Protein AF-A0A7Z2K806-F1 (afdb_monomer_lite)

pLDDT: mean 73.77, std 9.41, range [37.28, 89.25]

Structure (mmCIF, N/CA/C/O backbone):
data_AF-A0A7Z2K806-F1
#
_entry.id   AF-A0A7Z2K806-F1
#
loop_
_atom_site.group_PDB
_atom_site.id
_atom_site.type_symbol
_atom_site.label_atom_id
_atom_site.label_alt_id
_atom_site.label_comp_id
_atom_site.label_asym_id
_atom_site.label_entity_id
_atom_site.label_seq_id
_atom_site.pdbx_PDB_ins_code
_atom_site.Cartn_x
_atom_site.Cartn_y
_atom_site.Cartn_z
_atom_site.occupancy
_atom_site.B_iso_or_equiv
_atom_site.auth_seq_id
_atom_site.auth_comp_id
_atom_site.auth_asym_id
_atom_site.auth_atom_id
_atom_site.pdbx_PDB_model_num
ATOM 1 N N . MET A 1 1 ? -0.958 14.770 9.179 1.00 37.28 1 MET A N 1
ATOM 2 C CA . MET A 1 1 ? -1.237 15.126 10.587 1.00 37.28 1 MET A CA 1
ATOM 3 C C . MET A 1 1 ? -2.250 14.114 11.112 1.00 37.28 1 MET A C 1
ATOM 5 O O . MET A 1 1 ? -3.273 13.942 10.467 1.00 37.28 1 MET A O 1
ATOM 9 N N . MET A 1 2 ? -1.927 13.348 12.158 1.00 47.41 2 MET A N 1
ATOM 10 C CA . MET A 1 2 ? -2.814 12.293 12.678 1.00 47.41 2 MET A CA 1
ATOM 11 C C . MET A 1 2 ? -4.042 12.938 13.342 1.00 47.41 2 MET A C 1
ATOM 13 O O . MET A 1 2 ? -3.871 13.738 14.264 1.00 47.41 2 MET A O 1
ATOM 17 N N . ASN A 1 3 ? -5.253 12.613 12.874 1.00 64.88 3 ASN A N 1
ATOM 18 C CA . ASN A 1 3 ? -6.504 13.143 13.429 1.00 64.88 3 ASN A CA 1
ATOM 19 C C . ASN A 1 3 ? -6.647 12.739 14.917 1.00 64.88 3 ASN A C 1
ATOM 21 O O . ASN A 1 3 ? -6.154 11.683 15.321 1.00 64.88 3 ASN A O 1
ATOM 25 N N . SER A 1 4 ? -7.271 13.572 15.758 1.00 64.06 4 SER A N 1
ATOM 26 C CA . SER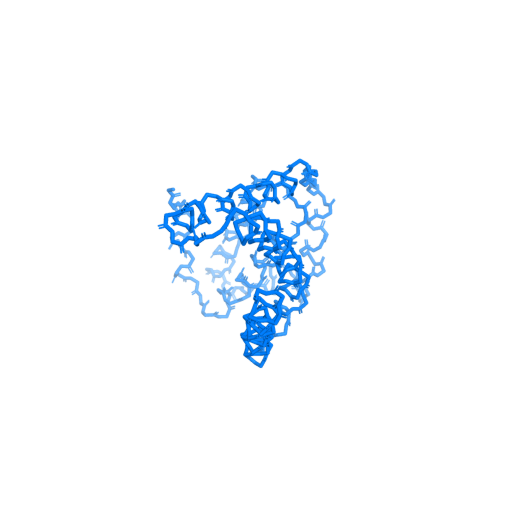 A 1 4 ? -7.440 13.298 17.201 1.00 64.06 4 SER A CA 1
ATOM 27 C C . SER A 1 4 ? -8.179 11.979 17.449 1.00 64.06 4 SER A C 1
ATOM 29 O O . SER A 1 4 ? -7.778 11.217 18.326 1.00 64.06 4 SER A O 1
ATOM 31 N N . ILE A 1 5 ? -9.164 11.662 16.608 1.00 66.31 5 ILE A N 1
ATOM 32 C CA . ILE A 1 5 ? -9.953 10.420 16.639 1.00 66.31 5 ILE A CA 1
ATOM 33 C C . ILE A 1 5 ? -9.049 9.187 16.443 1.00 66.31 5 ILE A C 1
ATOM 35 O O . ILE A 1 5 ? -9.104 8.232 17.213 1.00 66.31 5 ILE A O 1
ATOM 39 N N . GLN A 1 6 ? -8.097 9.244 15.505 1.00 69.81 6 GLN A N 1
ATOM 40 C CA . GLN A 1 6 ? -7.167 8.138 15.225 1.00 69.81 6 GLN A CA 1
ATOM 41 C C . GLN A 1 6 ? -6.213 7.835 16.396 1.00 69.81 6 GLN A C 1
ATOM 43 O O . GLN A 1 6 ? -5.738 6.708 16.523 1.00 69.81 6 GLN A O 1
ATOM 48 N N . ARG A 1 7 ? -5.954 8.805 17.287 1.00 71.19 7 ARG A N 1
ATOM 49 C CA . ARG A 1 7 ? -5.177 8.574 18.521 1.00 71.19 7 ARG A CA 1
ATOM 50 C C . ARG A 1 7 ? -5.960 7.789 19.576 1.00 71.19 7 ARG A C 1
ATOM 52 O O . ARG A 1 7 ? -5.349 7.078 20.365 1.00 71.19 7 ARG A O 1
ATOM 59 N N . HIS A 1 8 ? -7.288 7.855 19.557 1.00 72.88 8 HIS A N 1
ATOM 60 C CA . HIS A 1 8 ? -8.139 7.132 20.504 1.00 72.88 8 HIS A CA 1
ATOM 61 C C . HIS A 1 8 ? -8.346 5.667 20.103 1.00 72.88 8 HIS A C 1
ATOM 63 O O . HIS A 1 8 ? -8.747 4.854 20.918 1.00 72.88 8 HIS A O 1
ATOM 69 N N . LYS A 1 9 ? -7.939 5.258 18.896 1.00 73.69 9 LYS A N 1
ATOM 70 C CA . LYS A 1 9 ? -7.903 3.840 18.499 1.00 73.69 9 LYS A CA 1
ATOM 71 C C . LYS A 1 9 ? -7.130 2.945 19.483 1.00 73.69 9 LYS A C 1
ATOM 73 O O . LYS A 1 9 ? -7.421 1.757 19.590 1.00 73.69 9 LYS A O 1
ATOM 78 N N . PHE A 1 10 ? -6.133 3.489 20.184 1.00 71.38 10 PHE A N 1
ATOM 79 C CA . PHE A 1 10 ? -5.348 2.739 21.169 1.00 71.38 10 PHE A CA 1
ATOM 80 C C . PHE A 1 10 ? -6.101 2.467 22.480 1.00 71.38 10 PHE A C 1
ATOM 82 O O . PHE A 1 10 ? -5.618 1.665 23.273 1.00 71.38 10 PHE A O 1
ATOM 89 N N . THR A 1 11 ? -7.263 3.093 22.702 1.00 78.19 11 THR A N 1
ATOM 90 C CA . THR A 1 11 ? -8.115 2.839 23.874 1.00 78.19 11 THR A CA 1
ATOM 91 C C . THR A 1 11 ? -9.114 1.705 23.648 1.00 78.19 11 THR A C 1
ATOM 93 O O . THR A 1 11 ? -9.752 1.277 24.603 1.00 78.19 11 THR A O 1
ATOM 96 N N . LEU A 1 12 ? -9.252 1.218 22.409 1.00 84.50 12 LEU A N 1
ATOM 97 C CA . LEU A 1 12 ? -10.092 0.067 22.076 1.00 84.50 12 LEU A CA 1
ATOM 98 C C . LEU A 1 12 ? -9.466 -1.234 22.593 1.00 84.50 12 LEU A C 1
ATOM 100 O O . LEU A 1 12 ? -8.242 -1.420 22.553 1.00 84.50 12 LEU A O 1
ATOM 104 N N . SER A 1 13 ? -10.306 -2.187 22.982 1.00 87.50 13 SER A N 1
ATOM 105 C CA . SER A 1 13 ? -9.897 -3.561 23.251 1.00 87.50 13 SER A CA 1
ATOM 106 C C . SER A 1 13 ? -9.289 -4.201 22.008 1.00 87.50 13 SER A C 1
ATOM 108 O O . SER A 1 13 ? -9.560 -3.836 20.860 1.00 87.50 13 SER A O 1
ATOM 110 N N . LYS A 1 14 ? -8.458 -5.221 22.236 1.00 86.62 14 LYS A N 1
ATOM 111 C CA . LYS A 1 14 ? -7.777 -5.946 21.160 1.00 86.62 14 LYS A CA 1
ATOM 112 C C . LYS A 1 14 ? -8.762 -6.487 20.112 1.00 86.62 14 LYS A C 1
ATOM 114 O O . LYS A 1 14 ? -8.491 -6.346 18.926 1.00 86.62 14 LYS A O 1
ATOM 119 N N . ASN A 1 15 ? -9.900 -7.036 20.544 1.00 84.06 15 ASN A N 1
ATOM 120 C CA . ASN A 1 15 ? -10.909 -7.606 19.648 1.00 84.06 15 ASN A CA 1
ATOM 121 C C . ASN A 1 15 ? -11.515 -6.545 18.711 1.00 84.06 15 ASN A C 1
ATOM 123 O O . ASN A 1 15 ? -11.450 -6.685 17.490 1.00 84.06 15 ASN A O 1
ATOM 127 N N . ASN A 1 16 ? -12.022 -5.443 19.272 1.00 87.19 16 ASN A N 1
ATOM 128 C CA . ASN A 1 16 ? -12.621 -4.357 18.491 1.00 87.19 16 ASN A CA 1
ATOM 129 C C . ASN A 1 16 ? -11.597 -3.675 17.581 1.00 87.19 16 ASN A C 1
ATOM 131 O O . ASN A 1 16 ? -11.880 -3.387 16.417 1.00 87.19 16 ASN A O 1
ATOM 135 N N . ARG A 1 17 ? -10.372 -3.473 18.076 1.00 87.56 17 ARG A N 1
ATOM 136 C CA . ARG A 1 17 ? -9.287 -2.885 17.288 1.00 87.56 17 ARG A CA 1
ATOM 137 C C . ARG A 1 17 ? -8.911 -3.755 16.089 1.00 87.56 17 ARG A C 1
ATOM 139 O O . ARG A 1 17 ? -8.661 -3.217 15.010 1.00 87.56 17 ARG A O 1
ATOM 146 N N . ASP A 1 18 ? -8.836 -5.072 16.268 1.00 85.56 18 ASP A N 1
ATOM 147 C CA . ASP A 1 18 ? -8.447 -5.993 15.201 1.00 85.56 18 ASP A CA 1
ATOM 148 C C . ASP A 1 18 ? -9.545 -6.080 14.119 1.00 85.56 18 ASP A C 1
ATOM 150 O O . ASP A 1 18 ? -9.224 -6.006 12.932 1.00 85.56 18 ASP A O 1
ATOM 154 N N . LYS A 1 19 ? -10.833 -6.071 14.496 1.00 84.06 19 LYS A N 1
ATOM 155 C CA . LYS A 1 19 ? -11.949 -5.984 13.530 1.00 84.06 19 LYS A CA 1
ATOM 156 C C . LYS A 1 19 ? -12.013 -4.646 12.797 1.00 84.06 19 LYS A C 1
ATOM 158 O O . LYS A 1 19 ? -12.157 -4.607 11.575 1.00 84.06 19 LYS A O 1
ATOM 163 N N . TYR A 1 20 ? -11.790 -3.543 13.506 1.00 86.44 20 TYR A N 1
ATOM 164 C CA . TYR A 1 20 ? -11.678 -2.224 12.884 1.00 86.44 20 TYR A CA 1
ATOM 165 C C . TYR A 1 20 ? -10.493 -2.131 11.904 1.00 86.44 20 TYR A C 1
ATOM 167 O O . TYR A 1 20 ? -10.578 -1.463 10.870 1.00 86.44 20 TYR A O 1
ATOM 175 N N . ASN A 1 21 ? -9.382 -2.821 12.181 1.00 85.44 21 ASN A N 1
ATOM 176 C CA . ASN A 1 21 ? -8.263 -2.909 11.240 1.00 85.44 21 ASN A CA 1
ATOM 177 C C . ASN A 1 21 ? -8.655 -3.646 9.956 1.00 85.44 21 ASN A C 1
ATOM 179 O O . ASN A 1 21 ? -8.314 -3.179 8.869 1.00 85.44 21 ASN A O 1
ATOM 183 N N . GLU A 1 22 ? -9.373 -4.763 10.070 1.00 82.88 22 GLU A N 1
ATOM 184 C CA . GLU A 1 22 ? -9.876 -5.513 8.915 1.00 82.88 22 GLU A CA 1
ATOM 185 C C . GLU A 1 22 ? -10.826 -4.658 8.061 1.00 82.88 22 GLU A C 1
ATOM 187 O O . GLU A 1 22 ? -10.649 -4.563 6.842 1.00 82.88 22 GLU A O 1
ATOM 192 N N . PHE A 1 23 ? -11.742 -3.928 8.705 1.00 84.06 23 PHE A N 1
ATOM 193 C CA . PHE A 1 23 ? -12.597 -2.930 8.059 1.00 84.06 23 PHE A CA 1
ATOM 194 C C . PHE A 1 23 ? -11.781 -1.881 7.285 1.00 84.06 23 PHE A C 1
ATOM 196 O O . PHE A 1 23 ? -11.989 -1.661 6.088 1.00 84.06 23 PHE A O 1
ATOM 203 N N . CYS A 1 24 ? -10.792 -1.263 7.940 1.00 84.88 24 CYS A N 1
ATOM 204 C CA . CYS A 1 24 ? -9.930 -0.259 7.316 1.00 84.88 24 CYS A CA 1
ATOM 205 C C . CYS A 1 24 ? -9.196 -0.807 6.088 1.00 84.88 24 CYS A C 1
ATOM 207 O O . CYS A 1 24 ? -9.067 -0.107 5.079 1.00 84.88 24 CYS A O 1
ATOM 209 N N . LEU A 1 25 ? -8.696 -2.043 6.162 1.00 81.19 25 LEU A N 1
ATOM 210 C CA . LEU A 1 25 ? -8.024 -2.706 5.045 1.00 81.19 25 LEU A CA 1
ATOM 211 C C . LEU A 1 25 ? -8.979 -2.890 3.863 1.00 81.19 25 LEU A C 1
ATOM 213 O O . LEU A 1 25 ? -8.616 -2.571 2.726 1.00 81.19 25 LEU A O 1
ATOM 217 N N . PHE A 1 26 ? -10.213 -3.318 4.124 1.00 80.69 26 PHE A N 1
ATOM 218 C CA . PHE A 1 26 ? -11.221 -3.477 3.086 1.00 80.69 26 PHE A CA 1
ATOM 219 C C . PHE A 1 26 ? -11.598 -2.149 2.416 1.00 80.69 26 PHE A C 1
ATOM 221 O O . PHE A 1 26 ? -11.548 -2.042 1.184 1.00 80.69 26 PHE A O 1
ATOM 228 N N . VAL A 1 27 ? -11.874 -1.106 3.203 1.00 82.19 27 VAL A N 1
ATOM 229 C CA . VAL A 1 27 ? -12.162 0.246 2.695 1.00 82.19 27 VAL A CA 1
ATOM 230 C C . VAL A 1 27 ? -10.989 0.777 1.869 1.00 82.19 27 VAL A C 1
ATOM 232 O O . VAL A 1 27 ? -11.181 1.308 0.774 1.00 82.19 27 VAL A O 1
ATOM 235 N N . ASN A 1 28 ? -9.751 0.573 2.325 1.00 81.00 28 ASN A N 1
ATOM 236 C CA . ASN A 1 28 ? -8.560 0.987 1.584 1.00 81.00 28 ASN A CA 1
ATOM 237 C C . ASN A 1 28 ? -8.422 0.253 0.240 1.00 81.00 28 ASN A C 1
ATOM 239 O O . ASN A 1 28 ? -8.047 0.887 -0.749 1.00 81.00 28 ASN A O 1
ATOM 243 N N . SER A 1 29 ? -8.775 -1.034 0.179 1.00 75.94 29 SER A N 1
ATOM 244 C CA . SER A 1 29 ? -8.741 -1.843 -1.050 1.00 75.94 29 SER A CA 1
ATOM 245 C C . SER A 1 29 ? -9.849 -1.504 -2.063 1.00 75.94 29 SER A C 1
ATOM 247 O O . SER A 1 29 ? -9.760 -1.868 -3.240 1.00 75.94 29 SER A O 1
ATOM 249 N N . SER A 1 30 ? -10.881 -0.784 -1.623 1.00 76.31 30 SER A N 1
ATOM 250 C CA . SER A 1 30 ? -12.064 -0.471 -2.422 1.00 76.31 30 SER A CA 1
ATOM 251 C C . SER A 1 30 ? -11.873 0.748 -3.325 1.00 76.31 30 SER A C 1
ATOM 253 O O . SER A 1 30 ? -11.025 1.611 -3.084 1.00 76.31 30 SER A O 1
ATOM 255 N N . ASN A 1 31 ? -12.645 0.833 -4.411 1.00 74.56 31 ASN A N 1
ATOM 256 C CA . ASN A 1 31 ? -12.489 1.880 -5.427 1.00 74.56 31 ASN A CA 1
ATOM 257 C C . ASN A 1 31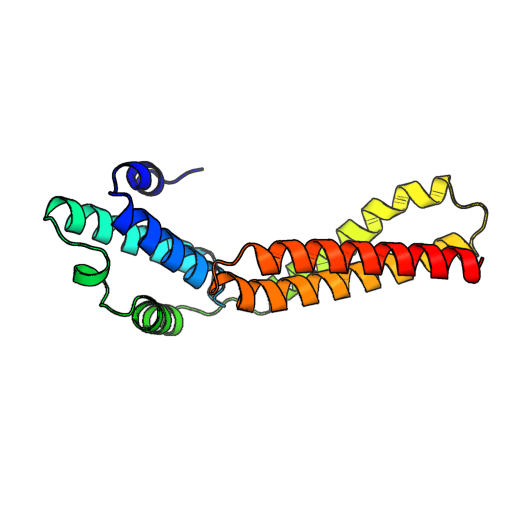 ? -13.274 3.154 -5.084 1.00 74.56 31 ASN A C 1
ATOM 259 O O . ASN A 1 31 ? -14.096 3.601 -5.876 1.00 74.56 31 ASN A O 1
ATOM 263 N N . ILE A 1 32 ? -13.019 3.720 -3.911 1.00 78.81 32 ILE A N 1
ATOM 264 C CA . ILE A 1 32 ? -13.697 4.911 -3.380 1.00 78.81 32 ILE A CA 1
ATOM 265 C C . ILE A 1 32 ? -12.712 6.070 -3.333 1.00 78.81 32 ILE A C 1
ATOM 267 O O . ILE A 1 32 ? -11.506 5.844 -3.183 1.00 78.81 32 ILE A O 1
ATOM 271 N N . ASP A 1 33 ? -13.221 7.289 -3.461 1.00 79.94 33 ASP A N 1
ATOM 272 C CA . ASP A 1 33 ? -12.433 8.492 -3.233 1.00 79.94 33 ASP A CA 1
ATOM 273 C C . ASP A 1 33 ? -11.727 8.494 -1.857 1.00 79.94 33 ASP A C 1
ATOM 275 O O . ASP A 1 33 ? -12.251 8.000 -0.857 1.00 79.94 33 ASP A O 1
ATOM 279 N N . THR A 1 34 ? -10.507 9.031 -1.803 1.00 78.56 34 THR A N 1
ATOM 280 C CA . THR A 1 34 ? -9.667 9.012 -0.595 1.00 78.56 34 THR A CA 1
ATOM 281 C C . THR A 1 34 ? -10.284 9.801 0.559 1.00 78.56 34 THR A C 1
ATOM 283 O O . THR A 1 34 ? -10.155 9.384 1.712 1.00 78.56 34 THR A O 1
ATOM 286 N N . GLU A 1 35 ? -10.960 10.916 0.279 1.00 79.19 35 GLU A N 1
ATOM 287 C CA . GLU A 1 35 ? -11.618 11.720 1.308 1.00 79.19 35 GLU A CA 1
ATOM 288 C C . GLU A 1 35 ? -12.811 10.962 1.893 1.00 79.19 35 GLU A C 1
ATOM 290 O O . GLU A 1 35 ? -12.924 10.828 3.113 1.00 79.19 35 GLU A O 1
ATOM 295 N N . ALA A 1 36 ? -13.633 10.368 1.025 1.00 77.56 36 ALA A N 1
ATOM 296 C CA . ALA A 1 36 ? -14.756 9.524 1.426 1.00 77.56 36 ALA A CA 1
ATOM 297 C C . ALA A 1 36 ? -14.301 8.302 2.246 1.00 77.56 36 ALA A C 1
ATOM 299 O O . ALA A 1 36 ? -14.907 7.990 3.270 1.00 77.56 36 ALA A O 1
ATOM 300 N N . LYS A 1 37 ? -13.182 7.657 1.877 1.00 84.50 37 LYS A N 1
ATOM 301 C CA . LYS A 1 37 ? -12.580 6.576 2.681 1.00 84.50 37 LYS A CA 1
ATOM 302 C C . LYS A 1 37 ? -12.216 7.036 4.087 1.00 84.50 37 LYS A C 1
ATOM 304 O O . LYS A 1 37 ? -12.413 6.290 5.041 1.00 84.50 37 LYS A O 1
ATOM 309 N N . ASN A 1 38 ? -11.598 8.208 4.210 1.00 84.81 38 ASN A N 1
ATOM 310 C CA . ASN A 1 38 ? -11.128 8.705 5.500 1.00 84.81 38 ASN A CA 1
ATOM 311 C C . ASN A 1 38 ? -12.293 9.121 6.398 1.00 84.81 38 ASN A C 1
ATOM 313 O O . ASN A 1 38 ? -12.290 8.737 7.562 1.00 84.81 38 ASN A O 1
ATOM 317 N N . LYS A 1 39 ? -13.311 9.790 5.841 1.00 84.56 39 LYS A N 1
ATOM 318 C CA . LYS A 1 39 ? -14.554 10.110 6.557 1.00 84.56 39 LYS A CA 1
ATOM 319 C C . LYS A 1 39 ? -15.240 8.854 7.086 1.00 84.56 39 LYS A C 1
ATOM 321 O O . LYS A 1 39 ? -15.495 8.774 8.279 1.00 84.56 39 LYS A O 1
ATOM 326 N N . LEU A 1 40 ? -15.420 7.844 6.232 1.00 85.88 40 LEU A N 1
ATOM 327 C CA . LEU A 1 40 ? -16.043 6.584 6.635 1.00 85.88 40 LEU A CA 1
ATOM 328 C C . LEU A 1 40 ? -15.264 5.882 7.763 1.00 85.88 40 LEU A C 1
ATOM 330 O O . LEU A 1 40 ? -15.854 5.372 8.708 1.00 85.88 40 LEU A O 1
ATOM 334 N N . LYS A 1 41 ? -13.928 5.849 7.682 1.00 88.12 41 LYS A N 1
ATOM 335 C CA . LYS A 1 41 ? -13.093 5.253 8.739 1.00 88.12 41 LYS A CA 1
ATOM 336 C C . LYS A 1 41 ? -13.218 6.007 10.063 1.00 88.12 41 LYS A C 1
ATOM 338 O O . LYS A 1 41 ? -13.312 5.360 11.099 1.00 88.12 41 LYS A O 1
ATOM 343 N N . ASP A 1 42 ? -13.212 7.338 10.026 1.00 88.31 42 ASP A N 1
ATOM 344 C CA . ASP A 1 42 ? -13.343 8.163 11.230 1.00 88.31 42 ASP A CA 1
ATOM 345 C C . ASP A 1 42 ? -14.737 8.004 11.870 1.00 88.31 42 ASP A C 1
ATOM 347 O O . ASP A 1 42 ? -14.816 7.857 13.085 1.00 88.31 42 ASP A O 1
ATOM 351 N N . GLU A 1 43 ? -15.808 7.936 11.073 1.00 85.75 43 GLU A N 1
ATOM 352 C CA . GLU A 1 43 ? -17.188 7.725 11.545 1.00 85.75 43 GLU A CA 1
ATOM 353 C C . GLU A 1 43 ? -17.374 6.358 12.221 1.00 85.75 43 GLU A C 1
ATOM 355 O O . GLU A 1 43 ? -17.875 6.266 13.341 1.00 85.75 43 GLU A O 1
ATOM 360 N N . ILE A 1 44 ? -16.891 5.285 11.587 1.00 87.75 44 ILE A N 1
ATOM 361 C CA . ILE A 1 44 ? -16.957 3.934 12.164 1.00 87.75 44 ILE A CA 1
ATOM 362 C C . ILE A 1 44 ? -16.106 3.830 13.432 1.00 87.75 44 ILE A C 1
ATOM 364 O O . ILE A 1 44 ? -16.500 3.160 14.385 1.00 87.75 44 ILE A O 1
ATOM 368 N N . LEU A 1 45 ? -14.948 4.495 13.470 1.00 89.12 45 LEU A N 1
ATOM 369 C CA . LEU A 1 45 ? -14.104 4.523 14.662 1.00 89.12 45 LEU A CA 1
ATOM 370 C C . LEU A 1 45 ? -14.799 5.226 15.829 1.00 89.12 45 LEU A C 1
ATOM 372 O O . LEU A 1 45 ? -14.729 4.730 16.950 1.00 89.12 45 LEU A O 1
ATOM 376 N N . ASP A 1 46 ? -15.469 6.346 15.570 1.00 88.50 46 ASP A N 1
ATOM 377 C CA . ASP A 1 46 ? -16.185 7.105 16.594 1.00 88.50 46 ASP A CA 1
ATOM 378 C C . ASP A 1 46 ? -17.334 6.282 17.199 1.00 88.50 46 ASP A C 1
ATOM 380 O O . ASP A 1 46 ? -17.404 6.083 18.413 1.00 88.50 46 ASP A O 1
ATOM 384 N N . HIS A 1 47 ? -18.160 5.675 16.343 1.00 87.56 47 HIS A N 1
ATOM 385 C CA . HIS A 1 47 ? -19.239 4.784 16.770 1.00 87.56 47 HIS A CA 1
ATOM 386 C C . HIS A 1 47 ? -18.736 3.540 17.516 1.00 87.56 47 HIS A C 1
ATOM 388 O O . HIS A 1 47 ? -19.359 3.112 18.491 1.00 87.56 47 HIS A O 1
ATOM 394 N N . LEU A 1 48 ? -17.598 2.974 17.105 1.00 89.25 48 LEU A N 1
ATOM 395 C CA . LEU A 1 48 ? -16.991 1.835 17.790 1.00 89.25 48 LEU A CA 1
ATOM 396 C C . LEU A 1 48 ? -16.473 2.209 19.182 1.00 89.25 48 LEU A C 1
ATOM 398 O O . LEU A 1 48 ? -16.696 1.457 20.128 1.00 89.25 48 LEU A O 1
ATOM 402 N N . ILE A 1 49 ? -15.806 3.360 19.320 1.00 89.25 49 ILE A N 1
ATOM 403 C CA . ILE A 1 49 ? -15.324 3.858 20.616 1.00 89.25 49 ILE A CA 1
ATOM 404 C C . ILE A 1 49 ? -16.505 4.068 21.565 1.00 89.25 49 ILE A C 1
ATOM 406 O O . ILE A 1 49 ? -16.437 3.675 22.730 1.00 89.25 49 ILE A O 1
ATOM 410 N N . GLU A 1 50 ? -17.592 4.667 21.081 1.00 87.94 50 GLU A N 1
ATOM 411 C CA . GLU A 1 50 ? -18.763 4.944 21.910 1.00 87.94 50 GLU A CA 1
ATOM 412 C C . GLU A 1 50 ? -19.503 3.664 22.320 1.00 87.94 50 GLU A C 1
ATOM 414 O O . GLU A 1 50 ? -19.846 3.486 23.492 1.00 87.94 50 GLU A O 1
ATOM 419 N N . GLY A 1 51 ? -19.685 2.727 21.388 1.00 87.25 51 GLY A N 1
ATOM 420 C CA . GLY A 1 51 ? -20.298 1.439 21.689 1.00 87.25 51 GLY A CA 1
ATOM 421 C C . GLY A 1 51 ? -19.452 0.580 22.632 1.00 87.25 51 GLY A C 1
ATOM 422 O O . GLY A 1 51 ? -20.004 -0.076 23.514 1.00 87.25 51 GLY A O 1
ATOM 423 N N . GLU A 1 52 ? -18.124 0.646 22.536 1.00 87.06 52 GLU A N 1
ATOM 424 C CA . GLU A 1 52 ? -17.233 -0.079 23.444 1.00 87.06 52 GLU A CA 1
ATOM 425 C C . GLU A 1 52 ? -17.311 0.436 24.889 1.00 87.06 52 GLU A C 1
ATOM 427 O O . GLU A 1 52 ? -17.295 -0.370 25.820 1.00 87.06 52 GLU A O 1
ATOM 432 N N . LYS A 1 53 ? -17.509 1.746 25.105 1.00 87.94 53 LYS A N 1
ATOM 433 C CA . LYS A 1 53 ? -17.805 2.283 26.452 1.00 87.94 53 LYS A CA 1
ATOM 434 C C . LYS A 1 53 ? -19.067 1.666 27.064 1.00 87.94 53 LYS A C 1
ATOM 436 O O . LYS A 1 53 ? -19.189 1.612 28.283 1.00 87.94 53 LYS A O 1
ATOM 441 N N . HIS A 1 54 ? -19.985 1.197 26.222 1.00 87.38 54 HIS A N 1
ATOM 442 C CA . HIS A 1 54 ? -21.239 0.551 26.609 1.00 87.38 54 HIS A CA 1
ATOM 443 C C . HIS A 1 54 ? -21.135 -0.985 26.599 1.00 87.38 54 HIS A C 1
ATOM 445 O O . HIS A 1 54 ? -22.150 -1.671 26.703 1.00 87.38 54 HIS A O 1
ATOM 451 N N . GLY A 1 55 ? -19.923 -1.536 26.461 1.00 86.38 55 GLY A N 1
ATOM 452 C CA . GLY A 1 55 ? -19.675 -2.978 26.442 1.00 86.38 55 GLY A CA 1
ATOM 453 C C . GLY A 1 55 ? -20.058 -3.677 25.136 1.00 86.38 55 GLY A C 1
ATOM 454 O O . GLY A 1 55 ? -20.112 -4.904 25.115 1.00 86.38 55 GLY A O 1
ATOM 455 N N . LYS A 1 56 ? -20.324 -2.932 24.055 1.00 87.62 56 LYS A N 1
ATOM 456 C CA . LYS A 1 56 ? -20.648 -3.501 22.740 1.00 87.62 56 LYS A CA 1
ATOM 457 C C . LYS A 1 56 ? -19.389 -3.808 21.935 1.00 87.62 56 LYS A C 1
ATOM 459 O O . LYS A 1 56 ? -18.403 -3.066 21.961 1.00 87.62 56 LYS A O 1
ATOM 464 N N . THR A 1 57 ? -19.435 -4.900 21.186 1.00 85.94 57 THR A N 1
ATOM 465 C CA . THR A 1 57 ? -18.381 -5.288 20.248 1.00 85.94 57 THR A CA 1
ATOM 466 C C . THR A 1 57 ? -18.636 -4.720 18.853 1.00 85.94 57 THR A C 1
ATOM 468 O O . THR A 1 57 ? -19.718 -4.220 18.548 1.00 85.94 57 THR A O 1
ATOM 471 N N . PHE A 1 58 ? -17.628 -4.797 17.981 1.00 83.69 58 PHE A N 1
ATOM 472 C CA . PHE A 1 58 ? -17.756 -4.396 16.579 1.00 83.69 58 PHE A CA 1
ATOM 473 C C . PHE A 1 58 ? -18.941 -5.085 15.878 1.00 83.69 58 PHE A C 1
ATOM 475 O O . PHE A 1 58 ? -19.664 -4.433 15.129 1.00 83.69 58 PHE A O 1
ATOM 482 N N . ASP A 1 59 ? -19.169 -6.374 16.143 1.00 81.94 59 ASP A N 1
ATOM 483 C CA . ASP A 1 59 ? -20.256 -7.131 15.505 1.00 81.94 59 ASP A CA 1
ATOM 484 C C . ASP A 1 59 ? -21.634 -6.695 16.015 1.00 81.94 59 ASP A C 1
ATOM 486 O O . ASP A 1 59 ? -22.586 -6.622 15.239 1.00 81.94 59 ASP A O 1
ATOM 490 N N . ASP A 1 60 ? -21.721 -6.323 17.297 1.00 82.94 60 ASP A N 1
ATOM 491 C CA . ASP A 1 60 ? -22.957 -5.826 17.917 1.00 82.94 60 ASP A CA 1
ATOM 492 C C . ASP A 1 60 ? -23.395 -4.465 17.350 1.00 82.94 60 ASP A C 1
ATOM 494 O O . ASP A 1 60 ? -24.559 -4.080 17.468 1.00 82.94 60 ASP A O 1
ATOM 498 N N . LEU A 1 61 ? -22.455 -3.704 16.779 1.00 81.19 61 LEU A N 1
ATOM 499 C CA . LEU A 1 61 ? -22.681 -2.355 16.251 1.00 81.19 61 LEU A CA 1
ATOM 500 C C . LEU A 1 61 ? -22.824 -2.331 14.727 1.00 81.19 61 LEU A C 1
ATOM 502 O O . LEU A 1 61 ? -23.624 -1.559 14.203 1.00 81.19 61 LEU A O 1
ATOM 506 N N . PHE A 1 62 ? -22.048 -3.154 14.019 1.00 76.75 62 PHE A N 1
ATOM 507 C CA . PHE A 1 62 ? -21.861 -3.059 12.567 1.00 76.75 62 PHE A CA 1
ATOM 508 C C . PHE A 1 62 ? -22.186 -4.361 11.819 1.00 76.75 62 PHE A C 1
ATOM 510 O O . PHE A 1 62 ? -21.788 -4.515 10.664 1.00 76.75 62 PHE A O 1
ATOM 517 N N . SER A 1 63 ? -22.966 -5.251 12.450 1.00 69.94 63 SER A N 1
ATOM 518 C CA . SER A 1 63 ? -23.397 -6.573 11.961 1.00 69.94 63 SER A CA 1
ATOM 519 C C . SER A 1 63 ? -22.351 -7.688 12.105 1.00 69.94 63 SER A C 1
ATOM 521 O O . SER A 1 63 ? -21.147 -7.452 12.017 1.00 69.94 63 SER A O 1
ATOM 523 N N . GLU A 1 64 ? -22.822 -8.936 12.255 1.00 64.94 64 GLU A N 1
ATOM 524 C CA . GLU A 1 64 ? -21.994 -10.158 12.328 1.00 64.94 64 GLU A CA 1
ATOM 525 C C . GLU A 1 64 ? -21.135 -10.386 11.075 1.00 64.94 64 GLU A C 1
ATOM 527 O O . GLU A 1 64 ? -20.137 -11.110 11.123 1.00 64.94 64 GLU A O 1
ATOM 532 N N . ASN A 1 65 ? -21.499 -9.762 9.946 1.00 66.44 65 ASN A N 1
ATOM 533 C CA . ASN A 1 65 ? -20.744 -9.822 8.698 1.00 66.44 65 ASN A CA 1
ATOM 534 C C . ASN A 1 65 ? -20.177 -8.439 8.317 1.00 66.44 65 ASN A C 1
ATOM 536 O O . ASN A 1 65 ? -20.748 -7.735 7.473 1.00 66.44 65 ASN A O 1
ATOM 540 N N . PRO A 1 66 ? -19.003 -8.065 8.870 1.00 65.75 66 PRO A N 1
ATOM 541 C CA . PRO A 1 66 ? -18.341 -6.791 8.603 1.00 65.75 66 PRO A CA 1
ATOM 542 C C . PRO A 1 66 ? -18.148 -6.506 7.118 1.00 65.75 66 PRO A C 1
ATOM 544 O O . PRO A 1 66 ? -18.206 -5.356 6.693 1.00 65.75 66 PRO A O 1
ATOM 547 N N . ARG A 1 67 ? -17.907 -7.540 6.306 1.00 64.12 67 ARG A N 1
ATOM 548 C CA . ARG A 1 67 ? -17.632 -7.393 4.874 1.00 64.12 67 ARG A CA 1
ATOM 549 C C . ARG A 1 67 ? -18.868 -6.959 4.105 1.00 64.12 67 ARG A C 1
ATOM 551 O O . ARG A 1 67 ? -18.760 -6.078 3.260 1.00 64.12 67 ARG A O 1
ATOM 558 N N . GLU A 1 68 ? -20.005 -7.594 4.360 1.00 70.12 68 GLU A N 1
ATOM 559 C CA . GLU A 1 68 ? -21.251 -7.285 3.661 1.00 70.12 68 GLU A CA 1
ATOM 560 C C . GLU A 1 68 ? -21.741 -5.881 4.019 1.00 70.12 68 GLU A C 1
ATOM 562 O O . GLU A 1 68 ? -22.017 -5.081 3.126 1.00 70.12 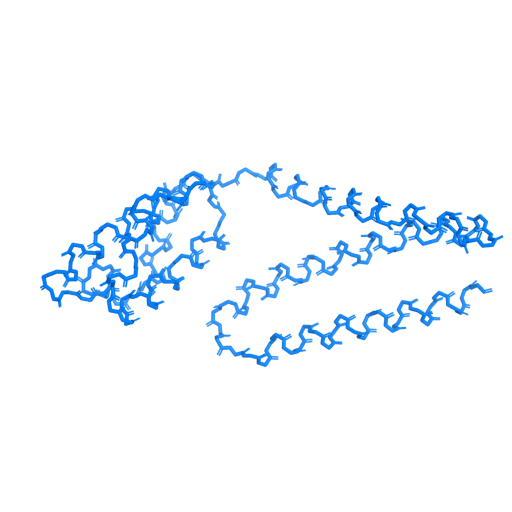68 GLU A O 1
ATOM 567 N N . TYR A 1 69 ? -21.704 -5.541 5.309 1.00 72.56 69 TYR A N 1
ATOM 568 C CA . TYR A 1 69 ? -21.996 -4.192 5.786 1.00 72.56 69 TYR A CA 1
ATOM 569 C C . TYR A 1 69 ? -21.064 -3.148 5.159 1.00 72.56 69 TYR A C 1
ATOM 571 O O . TYR A 1 69 ? -21.505 -2.145 4.596 1.00 72.56 69 TYR A O 1
ATOM 579 N N . SER A 1 70 ? -19.757 -3.422 5.160 1.00 70.25 70 SER A N 1
ATOM 580 C CA . SER A 1 70 ? -18.794 -2.531 4.519 1.00 70.25 70 SER A CA 1
ATOM 581 C C . SER A 1 70 ? -19.043 -2.401 3.022 1.00 70.25 70 SER A C 1
ATOM 583 O O . SER A 1 70 ? -18.902 -1.315 2.481 1.00 70.25 70 SER A O 1
ATOM 585 N N . GLN A 1 71 ? -19.395 -3.481 2.326 1.00 73.12 71 GLN A N 1
ATOM 586 C CA . GLN A 1 71 ? -19.643 -3.443 0.886 1.00 73.12 71 GLN A CA 1
ATOM 587 C C . GLN A 1 71 ? -20.833 -2.530 0.565 1.00 73.12 71 GLN A C 1
ATOM 589 O O . GLN A 1 71 ? -20.725 -1.702 -0.337 1.00 73.12 71 GLN A O 1
ATOM 594 N N . GLN A 1 72 ? -21.907 -2.602 1.356 1.00 78.25 72 GLN A N 1
ATOM 595 C CA . GLN A 1 72 ? -23.064 -1.714 1.225 1.00 78.25 72 GLN A CA 1
ATOM 596 C C . GLN A 1 72 ? -22.686 -0.241 1.437 1.00 78.25 72 GLN A C 1
ATOM 598 O O . GLN A 1 72 ? -23.033 0.601 0.612 1.00 78.25 72 GLN A O 1
ATOM 603 N N . LEU A 1 73 ? -21.916 0.068 2.488 1.00 76.94 73 LEU A N 1
ATOM 604 C CA . LEU A 1 73 ? -21.424 1.428 2.749 1.00 76.94 73 LEU A CA 1
ATOM 605 C C . LEU A 1 73 ? -20.573 1.960 1.591 1.00 76.94 73 LEU A C 1
ATOM 607 O O . LEU A 1 73 ? -20.688 3.110 1.180 1.00 76.94 73 LEU A O 1
ATOM 611 N N . ILE A 1 74 ? -19.716 1.104 1.046 1.00 76.25 74 ILE A N 1
ATOM 612 C CA . ILE A 1 74 ? -18.806 1.437 -0.046 1.00 76.25 74 ILE A CA 1
ATOM 613 C C . ILE A 1 74 ? -19.556 1.694 -1.353 1.00 76.25 74 ILE A C 1
ATOM 615 O O . ILE A 1 74 ? -19.163 2.582 -2.112 1.00 76.25 74 ILE A O 1
ATOM 619 N N . ASP A 1 75 ? -20.628 0.947 -1.612 1.00 78.44 75 ASP A N 1
ATOM 620 C CA . ASP A 1 75 ? -21.444 1.112 -2.814 1.00 78.44 75 ASP A CA 1
ATOM 621 C C . ASP A 1 75 ? -22.250 2.420 -2.812 1.00 78.44 75 ASP A C 1
ATOM 623 O O . ASP A 1 75 ? -22.563 2.937 -3.886 1.00 78.44 75 ASP A O 1
ATOM 627 N N . MET A 1 76 ? -22.503 3.006 -1.637 1.00 74.81 76 MET A N 1
ATOM 628 C CA . MET A 1 76 ? -23.138 4.323 -1.492 1.00 74.81 76 MET A CA 1
ATOM 629 C C . MET A 1 76 ? -22.161 5.498 -1.673 1.00 74.81 76 MET A C 1
ATOM 631 O O . MET A 1 76 ? -22.595 6.640 -1.826 1.00 74.81 76 MET A O 1
ATOM 635 N N . LEU A 1 77 ? -20.845 5.250 -1.668 1.00 78.00 77 LEU A N 1
ATOM 636 C CA . LEU A 1 77 ? -19.829 6.303 -1.729 1.00 78.00 77 LEU A CA 1
ATOM 637 C C . LEU A 1 77 ? -19.350 6.596 -3.163 1.00 78.00 77 LEU A C 1
ATOM 639 O O . LEU A 1 77 ? -19.278 5.699 -4.012 1.00 78.00 77 LEU A O 1
ATOM 643 N N . PRO A 1 78 ? -18.945 7.851 -3.455 1.00 68.56 78 PRO A N 1
ATOM 644 C CA . PRO A 1 78 ? -18.431 8.223 -4.766 1.00 68.56 78 PRO A CA 1
ATOM 645 C C . PRO A 1 78 ? -17.157 7.438 -5.098 1.00 68.56 78 PRO A C 1
ATOM 647 O O . PRO A 1 78 ? -16.161 7.441 -4.363 1.00 68.56 78 PRO A O 1
ATOM 650 N N . LYS A 1 79 ? -17.184 6.751 -6.243 1.00 72.38 79 LYS A N 1
ATOM 651 C CA . LYS A 1 79 ? -16.071 5.914 -6.692 1.00 72.38 79 LYS A CA 1
ATOM 652 C C . LYS A 1 79 ? -14.879 6.773 -7.111 1.00 72.38 79 LYS A C 1
ATOM 654 O O . LYS A 1 79 ? -15.033 7.791 -7.782 1.00 72.38 79 LYS A O 1
ATOM 659 N N . ALA A 1 80 ? -13.673 6.319 -6.773 1.00 63.56 80 ALA A N 1
ATOM 660 C CA . ALA A 1 80 ? -12.446 6.975 -7.206 1.00 63.56 80 ALA A CA 1
ATOM 661 C C . ALA A 1 80 ? -12.376 7.014 -8.737 1.00 63.56 80 ALA A C 1
ATOM 663 O O . ALA A 1 80 ? -12.565 5.995 -9.415 1.00 63.56 80 ALA A O 1
ATOM 664 N N . THR A 1 81 ? -12.055 8.189 -9.277 1.00 66.81 81 THR A N 1
ATOM 665 C CA . THR A 1 81 ? -11.883 8.387 -10.715 1.00 66.81 81 THR A CA 1
ATOM 666 C C . THR A 1 81 ? -10.672 7.611 -11.231 1.00 66.81 81 THR A C 1
ATOM 668 O O . THR A 1 81 ? -9.610 7.552 -10.606 1.00 66.81 81 THR A O 1
ATOM 671 N N . PHE A 1 82 ? -10.808 7.046 -12.434 1.00 62.84 82 PHE A N 1
ATOM 672 C CA . PHE A 1 82 ? -9.762 6.271 -13.116 1.00 62.84 82 PHE A CA 1
ATOM 673 C C . PHE A 1 82 ? -8.428 7.040 -13.237 1.00 62.84 82 PHE A C 1
ATOM 675 O O . PHE A 1 82 ? -7.354 6.439 -13.239 1.00 62.84 82 PHE A O 1
ATOM 682 N N . LYS A 1 83 ? -8.491 8.381 -13.240 1.00 62.62 83 LYS A N 1
ATOM 683 C CA . LYS A 1 83 ? -7.337 9.294 -13.229 1.00 62.62 83 LYS A CA 1
ATOM 684 C C . LYS A 1 83 ? -6.340 9.006 -12.105 1.00 62.62 83 LYS A C 1
ATOM 686 O O . LYS A 1 83 ? -5.141 9.101 -12.348 1.00 62.62 83 LYS A O 1
ATOM 691 N N . THR A 1 84 ? -6.785 8.630 -10.906 1.00 64.44 84 THR A N 1
ATOM 692 C CA . THR A 1 84 ? -5.872 8.390 -9.773 1.00 64.44 84 THR A CA 1
ATOM 693 C C . THR A 1 84 ? -5.047 7.118 -9.973 1.00 64.44 84 THR A C 1
ATOM 695 O O . THR A 1 84 ? -3.847 7.116 -9.706 1.00 64.44 84 THR A O 1
ATOM 698 N N . LYS A 1 85 ? -5.648 6.062 -10.541 1.00 64.38 85 LYS A N 1
ATOM 699 C CA . LYS A 1 85 ? -4.925 4.830 -10.905 1.00 64.38 85 LYS A CA 1
ATOM 700 C C . LYS A 1 85 ? -3.906 5.081 -12.012 1.00 64.38 85 LYS A C 1
ATOM 702 O O . LYS A 1 85 ? -2.781 4.601 -11.923 1.00 64.38 85 LYS A O 1
ATOM 707 N N . VAL A 1 86 ? -4.283 5.874 -13.015 1.00 71.25 86 VAL A N 1
ATOM 708 C CA . VAL A 1 86 ? -3.387 6.245 -14.120 1.00 71.25 86 VAL A CA 1
ATOM 709 C C . VAL A 1 86 ? -2.215 7.089 -13.616 1.00 71.25 86 VAL A C 1
ATOM 711 O O . VAL A 1 86 ? -1.078 6.801 -13.968 1.00 71.25 86 VAL A O 1
ATOM 714 N N . ARG A 1 87 ? -2.457 8.076 -12.740 1.00 72.19 87 ARG A N 1
ATOM 715 C CA . ARG A 1 87 ? -1.387 8.882 -12.126 1.00 72.19 87 ARG A CA 1
ATOM 716 C C . ARG A 1 87 ? -0.410 8.032 -11.319 1.00 72.19 87 ARG A C 1
ATOM 718 O O . ARG A 1 87 ? 0.791 8.234 -11.447 1.00 72.19 87 ARG A O 1
ATOM 725 N N . PHE A 1 88 ? -0.907 7.075 -10.534 1.00 71.12 88 PHE A N 1
ATOM 726 C CA . PHE A 1 88 ? -0.044 6.152 -9.796 1.00 71.12 88 PHE A CA 1
ATOM 727 C C . PHE A 1 88 ? 0.823 5.320 -10.750 1.00 71.12 88 PHE A C 1
ATOM 729 O O . PHE A 1 88 ? 2.039 5.269 -10.589 1.00 71.12 88 PHE A O 1
ATOM 736 N N . PHE A 1 89 ? 0.228 4.744 -11.795 1.00 70.56 89 PHE A N 1
ATOM 737 C CA . PHE A 1 89 ? 0.971 3.951 -12.774 1.00 70.56 89 PHE A CA 1
ATOM 738 C C . PHE A 1 89 ? 2.031 4.780 -13.516 1.00 70.56 89 PHE A C 1
ATOM 740 O O . PHE A 1 89 ? 3.182 4.359 -13.613 1.00 70.56 89 PHE A O 1
ATOM 747 N N . LEU A 1 90 ? 1.684 6.000 -13.945 1.00 74.56 90 LEU A N 1
ATOM 748 C CA . LEU A 1 90 ? 2.644 6.942 -14.528 1.00 74.56 90 LEU A CA 1
ATOM 749 C C . LEU A 1 90 ? 3.777 7.264 -13.550 1.00 74.56 90 LEU A C 1
ATOM 751 O O . LEU A 1 90 ? 4.936 7.254 -13.948 1.00 74.56 90 LEU A O 1
ATOM 755 N N . SER A 1 91 ? 3.466 7.512 -12.275 1.00 75.81 91 SER A N 1
ATOM 756 C CA . SER A 1 91 ? 4.489 7.830 -11.274 1.00 75.81 91 SER A CA 1
ATOM 757 C C . SER A 1 91 ? 5.488 6.687 -11.078 1.00 75.81 91 SER A C 1
ATOM 759 O O . SER A 1 91 ? 6.686 6.941 -11.005 1.00 75.81 91 SER A O 1
ATOM 761 N N . VAL A 1 92 ? 5.025 5.432 -11.093 1.00 77.00 92 VAL A N 1
ATOM 762 C CA . VAL A 1 92 ? 5.892 4.246 -10.996 1.00 77.00 92 VAL A CA 1
ATOM 763 C C . VAL A 1 92 ? 6.822 4.146 -12.206 1.00 77.00 92 VAL A C 1
ATOM 765 O O . VAL A 1 92 ? 8.009 3.867 -12.039 1.00 77.00 92 VAL A O 1
ATOM 768 N N . ILE A 1 93 ? 6.312 4.422 -13.410 1.00 73.19 93 ILE A N 1
ATOM 769 C CA . ILE A 1 93 ? 7.123 4.442 -14.636 1.00 73.19 93 ILE A CA 1
ATOM 770 C C . ILE A 1 93 ? 8.184 5.546 -14.559 1.00 73.19 93 ILE A C 1
ATOM 772 O O . ILE A 1 93 ? 9.362 5.274 -14.776 1.00 73.19 93 ILE A O 1
ATOM 776 N N . PHE A 1 94 ? 7.796 6.771 -14.192 1.00 76.94 94 PHE A N 1
ATOM 777 C CA . PHE A 1 94 ? 8.725 7.899 -14.077 1.00 76.94 94 PHE A CA 1
ATOM 778 C C . PHE A 1 94 ? 9.823 7.652 -13.039 1.00 76.94 94 PHE A C 1
ATOM 780 O O . PHE A 1 94 ? 10.997 7.874 -13.326 1.00 76.94 94 PHE A O 1
ATOM 787 N N . ILE A 1 95 ? 9.464 7.148 -11.857 1.00 79.00 95 ILE A N 1
ATOM 788 C CA . ILE A 1 95 ? 10.429 6.810 -10.803 1.00 79.00 95 ILE A CA 1
ATOM 789 C C . ILE A 1 95 ? 11.387 5.716 -11.281 1.00 79.00 95 ILE A C 1
ATOM 791 O O . ILE A 1 95 ? 12.591 5.820 -11.058 1.00 79.00 95 ILE A O 1
ATOM 795 N N . SER A 1 96 ? 10.872 4.701 -11.981 1.00 72.00 96 SER A N 1
ATOM 796 C CA . SER A 1 96 ? 11.705 3.633 -12.542 1.00 72.00 96 SER A CA 1
ATOM 797 C C . SER A 1 96 ? 12.725 4.190 -13.534 1.00 72.00 96 SER A C 1
ATOM 799 O O . SER A 1 96 ? 13.890 3.819 -13.467 1.00 72.00 96 SER A O 1
ATOM 801 N N . ILE A 1 97 ? 12.332 5.124 -14.404 1.00 72.81 97 ILE A N 1
ATOM 802 C CA . ILE A 1 97 ? 13.256 5.770 -15.349 1.00 72.81 97 ILE A CA 1
ATOM 803 C C . ILE A 1 97 ? 14.335 6.567 -14.601 1.00 72.81 97 ILE A C 1
ATOM 805 O O . ILE A 1 97 ? 15.517 6.407 -14.894 1.00 72.81 97 ILE A O 1
ATOM 809 N N . ILE A 1 98 ? 13.954 7.365 -13.597 1.00 77.12 98 ILE A N 1
ATOM 810 C CA . ILE A 1 98 ? 14.890 8.193 -12.815 1.00 77.12 98 ILE A CA 1
ATOM 811 C C . ILE A 1 98 ? 15.929 7.331 -12.082 1.00 77.12 98 ILE A C 1
ATOM 813 O O . ILE A 1 98 ? 17.113 7.654 -12.096 1.00 77.12 98 ILE A O 1
ATOM 817 N N . ILE A 1 99 ? 15.513 6.211 -11.484 1.00 72.62 99 ILE A N 1
ATOM 818 C CA . ILE A 1 99 ? 16.412 5.280 -10.776 1.00 72.62 99 ILE A CA 1
ATOM 819 C C . ILE A 1 99 ? 17.433 4.629 -11.715 1.00 72.62 99 ILE A C 1
ATOM 821 O O . ILE A 1 99 ? 18.503 4.237 -11.261 1.00 72.62 99 ILE A O 1
ATOM 825 N N . ASN A 1 100 ? 17.132 4.524 -13.011 1.00 67.44 100 ASN A N 1
ATOM 826 C CA . ASN A 1 100 ? 18.047 3.958 -14.000 1.00 67.44 100 ASN A CA 1
ATOM 827 C C . ASN A 1 100 ? 18.997 5.006 -14.611 1.00 67.44 100 ASN A C 1
ATOM 829 O O . ASN A 1 100 ? 19.937 4.627 -15.299 1.00 67.44 100 ASN A O 1
ATOM 833 N N . ILE A 1 101 ? 18.829 6.305 -14.329 1.00 72.31 101 ILE A N 1
ATOM 834 C CA . ILE A 1 101 ? 19.752 7.356 -14.797 1.00 72.31 101 ILE A CA 1
ATOM 835 C C . ILE A 1 101 ? 21.209 7.121 -14.356 1.00 72.31 101 ILE A C 1
ATOM 837 O O . ILE A 1 101 ? 22.090 7.305 -15.186 1.00 72.31 101 ILE A O 1
ATOM 841 N N . PRO A 1 102 ? 21.527 6.667 -13.128 1.00 71.31 102 PRO A N 1
ATOM 842 C CA . PRO A 1 102 ? 22.904 6.354 -12.740 1.00 71.31 102 PRO A CA 1
ATOM 843 C C . PRO A 1 102 ? 23.564 5.273 -13.608 1.00 71.31 102 PRO A C 1
ATOM 845 O O . PRO A 1 102 ? 24.784 5.264 -13.736 1.00 71.31 102 PRO A O 1
ATOM 848 N N . ILE A 1 103 ? 22.780 4.392 -14.242 1.00 66.38 103 ILE A N 1
ATOM 849 C CA . ILE A 1 103 ? 23.290 3.336 -15.128 1.00 66.38 103 ILE A CA 1
ATOM 850 C C . ILE A 1 103 ? 23.889 3.932 -16.414 1.00 66.38 103 ILE A C 1
ATOM 852 O O . ILE A 1 103 ? 24.784 3.308 -16.975 1.00 66.38 103 ILE A O 1
ATOM 856 N N . LEU A 1 104 ? 23.512 5.161 -16.822 1.00 62.41 104 LEU A N 1
ATOM 857 C CA . LEU A 1 104 ? 24.188 5.883 -17.920 1.00 62.41 104 LEU A CA 1
ATOM 858 C C . LEU A 1 104 ? 25.699 6.018 -17.695 1.00 62.41 104 LEU A C 1
ATOM 860 O O . LEU A 1 104 ? 26.448 6.091 -18.661 1.00 62.41 104 LEU A O 1
ATOM 864 N N . PHE A 1 105 ? 26.140 6.108 -16.438 1.00 66.38 105 PHE A N 1
ATOM 865 C CA . PHE A 1 105 ? 27.548 6.319 -16.101 1.00 66.38 105 PHE A CA 1
ATOM 866 C C . PHE A 1 105 ? 28.353 5.012 -16.035 1.00 66.38 105 PHE A C 1
ATOM 868 O O . PHE A 1 105 ? 29.575 5.070 -15.946 1.00 66.38 105 PHE A O 1
ATOM 875 N N . PHE A 1 106 ? 27.684 3.853 -16.073 1.00 66.06 106 PHE A N 1
ATOM 876 C CA . PHE A 1 106 ? 28.296 2.524 -15.941 1.00 66.06 106 PHE A CA 1
ATOM 877 C C . PHE A 1 106 ? 28.085 1.620 -17.166 1.00 66.06 106 PHE A C 1
ATOM 879 O O . PHE A 1 106 ? 28.582 0.499 -17.172 1.00 66.06 106 PHE A O 1
ATOM 886 N N . SER A 1 107 ? 27.319 2.051 -18.173 1.00 65.00 107 SER A N 1
ATOM 887 C CA . SER A 1 107 ? 27.102 1.275 -19.398 1.00 65.00 107 SER A CA 1
ATOM 888 C C . SER A 1 107 ? 28.235 1.499 -20.400 1.00 65.00 107 SER A C 1
ATOM 890 O O . SER A 1 107 ? 28.436 2.632 -20.838 1.00 65.00 107 SER A O 1
ATOM 892 N N . ASP A 1 108 ? 28.905 0.422 -20.813 1.00 67.38 108 ASP A N 1
ATOM 893 C CA . ASP A 1 108 ? 30.007 0.465 -21.788 1.00 67.38 108 ASP A CA 1
ATOM 894 C C . ASP A 1 108 ? 29.519 0.683 -23.234 1.00 67.38 108 ASP A C 1
ATOM 896 O O . ASP A 1 108 ? 30.283 1.120 -24.098 1.00 67.38 108 ASP A O 1
ATOM 900 N N . SER A 1 109 ? 28.234 0.426 -23.515 1.00 75.06 109 SER A N 1
ATOM 901 C CA . SER A 1 109 ? 27.651 0.558 -24.853 1.00 75.06 109 SER A CA 1
ATOM 902 C C . SER A 1 109 ? 26.261 1.214 -24.865 1.00 75.06 109 SER A C 1
ATOM 904 O O . SER A 1 109 ? 25.429 1.035 -23.971 1.00 75.06 109 SER A O 1
ATOM 906 N N . ALA A 1 110 ? 25.969 1.967 -25.934 1.00 71.50 110 ALA A N 1
ATOM 907 C CA . ALA A 1 110 ? 24.672 2.627 -26.124 1.00 71.50 110 ALA A CA 1
ATOM 908 C C . ALA A 1 110 ? 23.511 1.624 -26.285 1.00 71.50 110 ALA A C 1
ATOM 910 O O . ALA A 1 110 ? 22.376 1.912 -25.902 1.00 71.50 110 ALA A O 1
ATOM 911 N N . SER A 1 111 ? 23.788 0.431 -26.818 1.00 74.88 111 SER A N 1
ATOM 912 C CA . SER A 1 111 ? 22.824 -0.667 -26.949 1.00 74.88 111 SER A CA 1
ATOM 913 C C . SER A 1 111 ? 22.371 -1.212 -25.595 1.00 74.88 111 SER A C 1
ATOM 915 O O . SER A 1 111 ? 21.175 -1.421 -25.387 1.00 74.88 111 SER A O 1
ATOM 917 N N . GLU A 1 112 ? 23.295 -1.383 -24.648 1.00 71.44 112 GLU A N 1
ATOM 918 C CA . GLU A 1 112 ? 22.986 -1.857 -23.293 1.00 71.44 112 GLU A CA 1
ATOM 919 C C . GLU A 1 112 ? 22.132 -0.870 -22.509 1.00 71.44 112 GLU A C 1
ATOM 921 O O . GLU A 1 112 ? 21.216 -1.256 -21.770 1.00 71.44 112 GLU A O 1
ATOM 926 N N . PHE A 1 113 ? 22.413 0.415 -22.707 1.00 70.38 113 PHE A N 1
ATOM 927 C CA . PHE A 1 113 ? 21.632 1.492 -22.131 1.00 70.38 113 PHE A CA 1
ATOM 928 C C . PHE A 1 113 ? 20.182 1.459 -22.634 1.00 70.38 113 PHE A C 1
ATOM 930 O O . PHE A 1 113 ? 19.256 1.409 -21.821 1.00 70.38 113 PHE A O 1
ATOM 937 N N . LEU A 1 114 ? 19.969 1.418 -23.956 1.00 72.69 114 LEU A N 1
ATOM 938 C CA . LEU A 1 114 ? 18.622 1.387 -24.540 1.00 72.69 114 LEU A CA 1
ATOM 939 C C . LEU A 1 114 ? 17.839 0.135 -24.119 1.00 72.69 114 LEU A C 1
ATOM 941 O O . LEU A 1 114 ? 16.651 0.229 -23.801 1.00 72.69 114 LEU A O 1
ATOM 945 N N . PHE A 1 115 ? 18.504 -1.021 -24.052 1.00 76.50 115 PHE A N 1
ATOM 946 C CA . PHE A 1 115 ? 17.880 -2.260 -23.596 1.00 76.50 115 PHE A CA 1
ATOM 9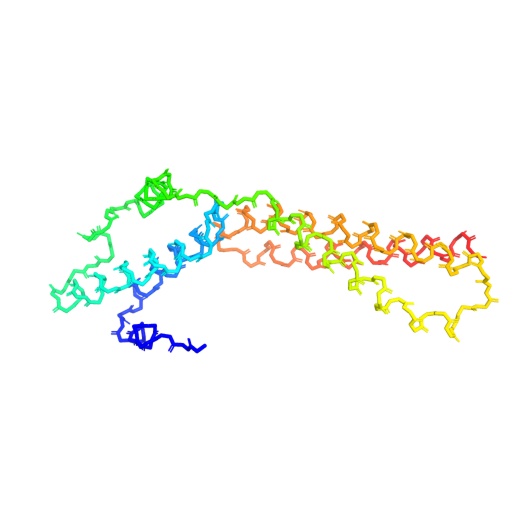47 C C . PHE A 1 115 ? 17.439 -2.171 -22.128 1.00 76.50 115 PHE A C 1
ATOM 949 O O . PHE A 1 115 ? 16.307 -2.531 -21.799 1.00 76.50 115 PHE A O 1
ATOM 956 N N . THR A 1 116 ? 18.289 -1.638 -21.246 1.00 74.94 116 THR A N 1
ATOM 957 C CA . THR A 1 116 ? 17.986 -1.489 -19.811 1.00 74.94 116 THR A CA 1
ATOM 958 C C . THR A 1 116 ? 16.877 -0.459 -19.570 1.00 74.94 116 THR A C 1
ATOM 960 O O . THR A 1 116 ? 15.968 -0.699 -18.774 1.00 74.94 116 THR A O 1
ATOM 963 N N . LEU A 1 117 ? 16.896 0.657 -20.308 1.00 74.25 117 LEU A N 1
ATOM 964 C CA . LEU A 1 117 ? 15.918 1.740 -20.185 1.00 74.25 117 LEU A CA 1
ATOM 965 C C . LEU A 1 117 ? 14.496 1.299 -20.556 1.00 74.25 117 LEU A C 1
ATOM 967 O O . LEU A 1 117 ? 13.533 1.813 -19.996 1.00 74.25 117 LEU A O 1
ATOM 971 N N . VAL A 1 118 ? 14.351 0.352 -21.487 1.00 78.62 118 VAL A N 1
ATOM 972 C CA . VAL A 1 118 ? 13.040 -0.156 -21.920 1.00 78.62 118 VAL A CA 1
ATOM 973 C C . VAL A 1 118 ? 12.611 -1.372 -21.104 1.00 78.62 118 VAL A C 1
ATOM 975 O O . VAL A 1 118 ? 11.461 -1.439 -20.672 1.00 78.62 118 VAL A O 1
ATOM 978 N N . SER A 1 119 ? 13.510 -2.329 -20.870 1.00 77.06 119 SER A N 1
ATOM 979 C CA . SER A 1 119 ? 13.153 -3.611 -20.252 1.00 77.06 119 SER A CA 1
ATOM 980 C C . SER A 1 119 ? 12.861 -3.497 -18.752 1.00 77.06 119 SER A C 1
ATOM 982 O O . SER A 1 119 ? 11.903 -4.108 -18.274 1.00 77.06 119 SER A O 1
ATOM 984 N N . PHE A 1 120 ? 13.602 -2.665 -18.011 1.00 74.06 120 PHE A N 1
ATOM 985 C CA . PHE A 1 120 ? 13.417 -2.522 -16.565 1.00 74.06 120 PHE A CA 1
ATOM 986 C C . PHE A 1 120 ? 12.071 -1.872 -16.185 1.00 74.06 120 PHE A C 1
ATOM 988 O O . PHE A 1 120 ? 11.361 -2.442 -15.350 1.00 74.06 120 PHE A O 1
ATOM 995 N N . PRO A 1 121 ? 11.629 -0.747 -16.794 1.00 76.81 121 PRO A N 1
ATOM 996 C CA . PRO A 1 121 ? 10.315 -0.170 -16.495 1.00 76.81 121 PRO A CA 1
ATOM 997 C C . PRO A 1 121 ? 9.152 -1.077 -16.908 1.00 76.81 121 PRO A C 1
ATOM 999 O O . PRO A 1 121 ? 8.134 -1.118 -16.216 1.00 76.81 121 PRO A O 1
ATOM 1002 N N . LEU A 1 122 ? 9.301 -1.830 -18.005 1.00 80.38 122 LEU A N 1
ATOM 1003 C CA . LEU A 1 122 ? 8.314 -2.823 -18.444 1.00 80.38 122 LEU A CA 1
ATOM 1004 C C . LEU A 1 122 ? 8.146 -3.924 -17.392 1.00 80.38 122 LEU A C 1
ATOM 1006 O O . LEU A 1 122 ? 7.025 -4.207 -16.964 1.00 80.38 122 LEU A O 1
ATOM 1010 N N . LEU A 1 123 ? 9.261 -4.486 -16.918 1.00 77.88 123 LEU A N 1
ATOM 1011 C CA . LEU A 1 123 ? 9.271 -5.517 -15.883 1.00 77.88 123 LEU A CA 1
ATOM 1012 C C . LEU A 1 123 ? 8.694 -4.990 -14.559 1.00 77.88 123 LEU A C 1
ATOM 1014 O O . LEU A 1 123 ? 7.836 -5.634 -13.955 1.00 77.88 123 LEU A O 1
ATOM 1018 N N . ALA A 1 124 ? 9.102 -3.788 -14.141 1.00 73.44 124 ALA A N 1
ATOM 1019 C CA . ALA A 1 124 ? 8.602 -3.132 -12.935 1.00 73.44 124 ALA A CA 1
ATOM 1020 C C . ALA A 1 124 ? 7.089 -2.861 -13.006 1.00 73.44 124 ALA A C 1
ATOM 1022 O O . ALA A 1 124 ? 6.369 -3.085 -12.030 1.00 73.44 124 ALA A O 1
ATOM 1023 N N . GLY A 1 125 ? 6.580 -2.440 -14.168 1.00 77.12 125 GLY A N 1
ATOM 1024 C CA . GLY A 1 125 ? 5.149 -2.249 -14.406 1.00 77.12 125 GLY A CA 1
ATOM 1025 C C . GLY A 1 125 ? 4.352 -3.551 -14.288 1.00 77.12 125 GLY A C 1
ATOM 1026 O O . GLY A 1 125 ? 3.326 -3.584 -13.603 1.00 77.12 125 GLY A O 1
ATOM 1027 N N . VAL A 1 126 ? 4.842 -4.640 -14.892 1.00 81.69 126 VAL A N 1
ATOM 1028 C CA . VAL A 1 126 ? 4.217 -5.974 -14.809 1.00 81.69 126 VAL A CA 1
ATOM 1029 C C . VAL A 1 126 ? 4.215 -6.492 -13.368 1.00 81.69 126 VAL A C 1
ATOM 1031 O O . VAL A 1 126 ? 3.173 -6.930 -12.876 1.00 81.69 126 VAL A O 1
ATOM 1034 N N . LEU A 1 127 ? 5.341 -6.379 -12.659 1.00 74.25 127 LEU A N 1
ATOM 1035 C CA . LEU A 1 127 ? 5.451 -6.759 -11.248 1.00 74.25 127 LEU A CA 1
ATOM 1036 C C . LEU A 1 127 ? 4.509 -5.943 -10.361 1.00 74.25 127 LEU A C 1
ATOM 1038 O O . LEU A 1 127 ? 3.820 -6.508 -9.515 1.00 74.25 127 LEU A O 1
ATOM 1042 N N . SER A 1 128 ? 4.424 -4.631 -10.581 1.00 70.94 128 SER A N 1
ATOM 1043 C CA . SER A 1 128 ? 3.505 -3.752 -9.855 1.00 70.94 128 SER A CA 1
ATOM 1044 C C . SER A 1 128 ? 2.042 -4.172 -10.052 1.00 70.94 128 SER A C 1
ATOM 1046 O O . SER A 1 128 ? 1.291 -4.276 -9.079 1.00 70.94 128 SER A O 1
ATOM 1048 N N . LEU A 1 129 ? 1.638 -4.518 -11.282 1.00 76.50 129 LEU A N 1
ATOM 1049 C CA . LEU A 1 129 ? 0.289 -5.024 -11.574 1.00 76.50 129 LEU A CA 1
ATOM 1050 C C . LEU A 1 129 ? 0.004 -6.374 -10.903 1.00 76.50 129 LEU A C 1
ATOM 1052 O O . LEU A 1 129 ? -1.084 -6.563 -10.349 1.00 76.50 129 LEU A O 1
ATOM 1056 N N . LEU A 1 130 ? 0.966 -7.302 -10.929 1.00 74.06 130 LEU A N 1
ATOM 1057 C CA . LEU A 1 130 ? 0.856 -8.600 -10.257 1.00 74.06 130 LEU A CA 1
ATOM 1058 C C . LEU A 1 130 ? 0.752 -8.431 -8.740 1.00 74.06 130 LEU A C 1
ATOM 1060 O O . LEU A 1 130 ? -0.146 -9.006 -8.125 1.00 74.06 130 LEU A O 1
ATOM 1064 N N . CYS A 1 131 ? 1.584 -7.574 -8.147 1.00 66.81 131 CYS A N 1
ATOM 1065 C CA . CYS A 1 131 ? 1.499 -7.211 -6.736 1.00 66.81 131 CYS A CA 1
ATOM 1066 C C . CYS A 1 131 ? 0.127 -6.629 -6.391 1.00 66.81 131 CYS A C 1
ATOM 1068 O O . CYS A 1 131 ? -0.472 -7.047 -5.406 1.00 66.81 131 CYS A O 1
ATOM 1070 N N . PHE A 1 132 ? -0.428 -5.735 -7.215 1.00 67.00 132 PHE A N 1
ATOM 1071 C CA . PHE A 1 132 ? -1.753 -5.159 -6.969 1.00 67.00 132 PHE A CA 1
ATOM 1072 C C . PHE A 1 132 ? -2.873 -6.213 -7.025 1.00 67.00 132 PHE A C 1
ATOM 1074 O O . PHE A 1 132 ? -3.793 -6.199 -6.203 1.00 67.00 132 PHE A O 1
ATOM 1081 N N . ARG A 1 133 ? -2.793 -7.152 -7.981 1.00 66.88 133 ARG A N 1
ATOM 1082 C CA . ARG A 1 133 ? -3.735 -8.278 -8.124 1.00 66.88 133 ARG A CA 1
ATOM 1083 C C . ARG A 1 133 ? -3.662 -9.215 -6.921 1.00 66.88 133 ARG A C 1
ATOM 1085 O O . ARG A 1 133 ? -4.699 -9.547 -6.351 1.00 66.88 133 ARG A O 1
ATOM 1092 N N . ILE A 1 134 ? -2.454 -9.600 -6.519 1.00 64.88 134 ILE A N 1
ATOM 1093 C CA . ILE A 1 134 ? -2.221 -10.534 -5.416 1.00 64.88 134 ILE A CA 1
ATOM 1094 C C . ILE A 1 134 ? -2.550 -9.878 -4.076 1.00 64.88 134 ILE A C 1
ATOM 1096 O O . ILE A 1 134 ? -3.198 -10.511 -3.255 1.00 64.88 134 ILE A O 1
ATOM 1100 N N . PHE A 1 135 ? -2.208 -8.605 -3.858 1.00 63.62 135 PHE A N 1
ATOM 1101 C CA . PHE A 1 135 ? -2.559 -7.880 -2.633 1.00 63.62 135 PHE A CA 1
ATOM 1102 C C . PHE A 1 135 ? -4.072 -7.908 -2.386 1.00 63.62 135 PHE A C 1
ATOM 1104 O O . PHE A 1 135 ? -4.515 -8.189 -1.276 1.00 63.62 135 PHE A O 1
ATOM 1111 N N . LYS A 1 136 ? -4.882 -7.740 -3.439 1.00 57.59 136 LYS A N 1
ATOM 1112 C CA . LYS A 1 136 ? -6.346 -7.819 -3.331 1.00 57.59 136 LYS A CA 1
ATOM 1113 C C . LYS A 1 136 ? -6.856 -9.204 -2.896 1.00 57.59 136 LYS A C 1
ATOM 1115 O O . LYS A 1 136 ? -7.891 -9.287 -2.243 1.00 57.59 136 LYS A O 1
ATOM 1120 N N . VAL A 1 137 ? -6.146 -10.276 -3.256 1.00 61.09 137 VAL A N 1
ATOM 1121 C CA . VAL A 1 137 ? -6.504 -11.668 -2.923 1.00 61.09 137 VAL A CA 1
ATOM 1122 C C . VAL A 1 137 ? -5.945 -12.081 -1.555 1.00 61.09 137 VAL A C 1
ATOM 1124 O O . VAL A 1 137 ? -6.632 -12.730 -0.769 1.00 61.09 137 VAL A O 1
ATOM 1127 N N . THR A 1 138 ? -4.719 -11.667 -1.243 1.00 56.78 138 THR A N 1
ATOM 1128 C CA . THR A 1 138 ? -3.971 -12.052 -0.040 1.00 56.78 138 THR A CA 1
ATOM 1129 C C . THR A 1 138 ? -4.445 -11.322 1.214 1.00 56.78 138 THR A C 1
ATOM 1131 O O . THR A 1 138 ? -4.410 -11.908 2.291 1.00 56.78 138 THR A O 1
ATOM 1134 N N . VAL A 1 139 ? -4.955 -10.089 1.106 1.00 53.62 139 VAL A N 1
ATOM 1135 C CA . VAL A 1 139 ? -5.423 -9.301 2.269 1.00 53.62 139 VAL A CA 1
ATOM 1136 C C . VAL A 1 139 ? -6.520 -10.011 3.076 1.00 53.62 139 VAL A C 1
ATOM 1138 O O . VAL A 1 139 ? -6.630 -9.784 4.274 1.00 53.62 139 VAL A O 1
ATOM 1141 N N . PHE A 1 140 ? -7.278 -10.926 2.466 1.00 50.56 140 PHE A N 1
ATOM 1142 C CA . PHE A 1 140 ? -8.342 -11.664 3.154 1.00 50.56 140 PHE A CA 1
ATOM 1143 C C . PHE A 1 140 ? -7.946 -13.023 3.717 1.00 50.56 140 PHE A C 1
ATOM 1145 O O . PHE A 1 140 ? -8.718 -13.632 4.452 1.00 50.56 140 PHE A O 1
ATOM 1152 N N . LYS A 1 141 ? -6.751 -13.516 3.393 1.00 56.06 141 LYS A N 1
ATOM 1153 C CA . LYS A 1 141 ? -6.225 -14.758 3.954 1.00 56.06 141 LYS A CA 1
ATOM 1154 C C . LYS A 1 141 ? -4.952 -14.391 4.692 1.00 56.06 141 LYS A C 1
ATOM 1156 O O . LYS A 1 141 ? -3.890 -14.310 4.085 1.00 56.06 141 LYS A O 1
ATOM 1161 N N . ASN A 1 142 ? -5.078 -14.157 6.000 1.00 52.31 142 ASN A N 1
ATOM 1162 C CA . ASN A 1 142 ? -3.967 -13.908 6.917 1.00 52.31 142 ASN A CA 1
ATOM 1163 C C . ASN A 1 142 ? -3.012 -15.116 6.931 1.00 52.31 142 ASN A C 1
ATOM 1165 O O . ASN A 1 142 ? -3.085 -16.011 7.767 1.00 52.31 142 ASN A O 1
ATOM 1169 N N . SER A 1 143 ? -2.177 -15.224 5.908 1.00 56.66 143 SER A N 1
ATOM 1170 C CA . SER A 1 143 ? -1.286 -16.348 5.696 1.00 56.66 143 SER A CA 1
ATOM 1171 C C . SER A 1 143 ? 0.021 -15.804 5.164 1.00 56.66 143 SER A C 1
ATOM 1173 O O . SER A 1 143 ? 0.189 -15.559 3.972 1.00 56.66 143 SER A O 1
ATOM 1175 N N . PHE A 1 144 ? 0.969 -15.676 6.090 1.00 57.16 144 PHE A N 1
ATOM 1176 C CA . PHE A 1 144 ? 2.379 -15.344 5.878 1.00 57.16 144 PHE A CA 1
ATOM 1177 C C . PHE A 1 144 ? 3.009 -16.082 4.675 1.00 57.16 144 PHE A C 1
ATOM 1179 O O . PHE A 1 144 ? 3.870 -15.548 3.982 1.00 57.16 144 PHE A O 1
ATOM 1186 N N . LYS A 1 145 ? 2.492 -17.277 4.355 1.00 64.44 145 LYS A N 1
ATOM 1187 C CA . LYS A 1 145 ? 2.838 -18.101 3.186 1.00 64.44 145 LYS A CA 1
ATOM 1188 C C . LYS A 1 145 ? 2.746 -17.352 1.845 1.00 64.44 145 LYS A C 1
ATOM 1190 O O . LYS A 1 145 ? 3.610 -17.537 0.996 1.00 64.44 145 LYS A O 1
ATOM 1195 N N . TYR A 1 146 ? 1.749 -16.485 1.656 1.00 66.25 146 TYR A N 1
ATOM 1196 C CA . TYR A 1 146 ? 1.593 -15.726 0.406 1.00 66.25 146 TYR A CA 1
ATOM 1197 C C . TYR A 1 146 ? 2.605 -14.583 0.288 1.00 66.25 146 TYR A C 1
ATOM 1199 O O . TYR A 1 146 ? 3.041 -14.269 -0.814 1.00 66.25 146 TYR A O 1
ATOM 1207 N N . ILE A 1 147 ? 3.025 -13.996 1.412 1.00 63.47 147 ILE A N 1
ATOM 1208 C CA . ILE A 1 147 ? 4.068 -12.961 1.435 1.00 63.47 147 ILE A CA 1
ATOM 1209 C C . ILE A 1 147 ? 5.418 -13.579 1.048 1.00 63.47 147 ILE A C 1
ATOM 1211 O O . ILE A 1 147 ? 6.118 -13.035 0.198 1.00 63.47 147 ILE A O 1
ATOM 1215 N N . ILE A 1 148 ? 5.746 -14.755 1.597 1.00 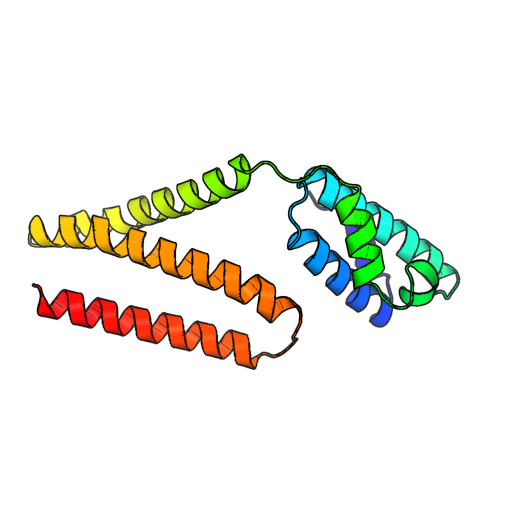66.88 148 ILE A N 1
ATOM 1216 C CA . ILE A 1 148 ? 6.963 -15.502 1.234 1.00 66.88 148 ILE A CA 1
ATOM 1217 C C . ILE A 1 148 ? 6.955 -15.870 -0.256 1.00 66.88 148 ILE A C 1
ATOM 1219 O O . ILE A 1 148 ? 7.955 -15.669 -0.942 1.00 66.88 148 ILE A O 1
ATOM 1223 N N . ALA A 1 149 ? 5.825 -16.358 -0.780 1.00 67.88 149 ALA A N 1
ATOM 1224 C CA . ALA A 1 149 ? 5.702 -16.702 -2.195 1.00 67.88 149 ALA A CA 1
ATOM 1225 C C . ALA A 1 149 ? 5.963 -15.495 -3.118 1.00 67.88 149 ALA A C 1
ATOM 1227 O O . ALA A 1 149 ? 6.629 -15.641 -4.138 1.00 67.88 149 ALA A O 1
ATOM 1228 N N . ILE A 1 150 ? 5.508 -14.293 -2.741 1.00 64.81 150 ILE A N 1
ATOM 1229 C CA . ILE A 1 150 ? 5.766 -13.056 -3.500 1.00 64.81 150 ILE A CA 1
ATOM 1230 C C . ILE A 1 150 ? 7.260 -12.723 -3.525 1.00 64.81 150 ILE A C 1
ATOM 1232 O O . ILE A 1 150 ? 7.797 -12.418 -4.588 1.00 64.81 150 ILE A O 1
ATOM 1236 N N . ILE A 1 151 ? 7.939 -12.805 -2.378 1.00 67.94 151 ILE A N 1
ATOM 1237 C CA . ILE A 1 151 ? 9.378 -12.520 -2.287 1.00 67.94 151 ILE A CA 1
ATOM 1238 C C . ILE A 1 151 ? 10.172 -13.486 -3.178 1.00 67.94 151 ILE A C 1
ATOM 1240 O O . ILE A 1 151 ? 11.047 -13.049 -3.923 1.00 67.94 151 ILE A O 1
ATOM 1244 N N . LEU A 1 152 ? 9.821 -14.776 -3.167 1.00 70.12 152 LEU A N 1
ATOM 1245 C CA . LEU A 1 152 ? 10.468 -15.790 -4.006 1.00 70.12 152 LEU A CA 1
ATOM 1246 C C . LEU A 1 152 ? 10.237 -15.552 -5.505 1.00 70.12 152 LEU A C 1
ATOM 1248 O O . LEU A 1 152 ? 11.167 -15.687 -6.297 1.00 70.12 152 LEU A O 1
ATOM 1252 N N . VAL A 1 153 ? 9.027 -15.150 -5.904 1.00 73.25 153 VAL A N 1
ATOM 1253 C CA . VAL A 1 153 ? 8.716 -14.830 -7.308 1.00 73.25 153 VAL A CA 1
ATOM 1254 C C . VAL A 1 153 ? 9.490 -13.597 -7.778 1.00 73.25 153 VAL A C 1
ATOM 1256 O O . VAL A 1 153 ? 10.040 -13.609 -8.877 1.00 73.25 153 VAL A O 1
ATOM 1259 N N . ILE A 1 154 ? 9.597 -12.559 -6.942 1.00 72.06 154 ILE A N 1
ATOM 1260 C CA . ILE A 1 154 ? 10.405 -11.368 -7.247 1.00 72.06 154 ILE A CA 1
ATOM 1261 C C . ILE A 1 154 ? 11.882 -11.750 -7.414 1.00 72.06 154 ILE A C 1
ATOM 1263 O O . ILE A 1 154 ? 12.523 -11.301 -8.361 1.00 72.06 154 ILE A O 1
ATOM 1267 N N . GLN A 1 155 ? 12.419 -12.608 -6.540 1.00 72.00 155 GLN A N 1
ATOM 1268 C CA . GLN A 1 155 ? 13.802 -13.080 -6.648 1.00 72.00 155 GLN A CA 1
ATOM 1269 C C . GLN A 1 155 ? 14.045 -13.889 -7.928 1.00 72.00 155 GLN A C 1
ATOM 1271 O O . GLN A 1 155 ? 15.028 -13.637 -8.621 1.00 72.00 155 GLN A O 1
ATOM 1276 N N . LEU A 1 156 ? 13.138 -14.802 -8.287 1.00 70.69 156 LEU A N 1
ATOM 1277 C CA . LEU A 1 156 ? 13.244 -15.583 -9.523 1.00 70.69 156 LEU A CA 1
ATOM 1278 C C . LEU A 1 156 ? 13.209 -14.695 -10.769 1.00 70.69 156 LEU A C 1
ATOM 1280 O O . LEU A 1 156 ? 14.021 -14.875 -11.672 1.00 70.69 156 LEU A O 1
ATOM 1284 N N . ILE A 1 157 ? 12.316 -13.705 -10.803 1.00 71.44 157 ILE A N 1
ATOM 1285 C CA . ILE A 1 157 ? 12.207 -12.767 -11.926 1.00 71.44 157 ILE A CA 1
ATOM 1286 C C . ILE A 1 157 ? 13.479 -11.917 -12.062 1.00 71.44 157 ILE A C 1
ATOM 1288 O O . ILE A 1 157 ? 13.958 -11.720 -13.177 1.00 71.44 157 ILE A O 1
ATOM 1292 N N . SER A 1 158 ? 14.074 -11.479 -10.948 1.00 69.75 158 SER A N 1
ATOM 1293 C CA . SER A 1 158 ? 15.358 -10.763 -10.960 1.00 69.75 158 SER A CA 1
ATOM 1294 C C . SER A 1 158 ? 16.511 -11.628 -11.477 1.00 69.75 158 SER A C 1
ATOM 1296 O O . SER A 1 158 ? 17.327 -11.146 -12.259 1.00 69.75 158 SER A O 1
ATOM 1298 N N . ILE A 1 159 ? 16.571 -12.909 -11.096 1.00 73.62 159 ILE A N 1
ATOM 1299 C CA . ILE A 1 159 ? 17.597 -13.847 -11.583 1.00 73.62 159 ILE A CA 1
ATOM 1300 C C . ILE A 1 159 ? 17.445 -14.079 -13.090 1.00 73.62 159 ILE A C 1
ATOM 1302 O O . ILE A 1 159 ? 18.429 -14.015 -13.825 1.00 73.62 159 ILE A O 1
ATOM 1306 N N . VAL A 1 160 ? 16.213 -14.289 -13.564 1.00 76.25 160 VAL A N 1
ATOM 1307 C CA . VAL A 1 160 ? 15.916 -14.455 -14.995 1.00 76.25 160 VAL A CA 1
ATOM 1308 C C . VAL A 1 160 ? 16.303 -13.201 -15.780 1.00 76.25 160 VAL A C 1
ATOM 1310 O O . VAL A 1 160 ? 16.906 -13.313 -16.843 1.00 76.25 160 VAL A O 1
ATOM 1313 N N . TYR A 1 161 ? 16.025 -12.009 -15.247 1.00 74.50 161 TYR A N 1
ATOM 1314 C CA . TYR A 1 161 ? 16.416 -10.745 -15.874 1.00 74.50 161 TYR A CA 1
ATOM 1315 C C . TYR A 1 161 ? 17.939 -10.607 -16.017 1.00 74.50 161 TYR A C 1
ATOM 1317 O O . TYR A 1 161 ? 18.421 -10.270 -17.097 1.00 74.50 161 TYR A O 1
ATOM 1325 N N . VAL A 1 162 ? 18.704 -10.911 -14.961 1.00 73.69 162 VAL A N 1
ATOM 1326 C CA . VAL A 1 162 ? 20.178 -10.877 -15.005 1.00 73.69 162 VAL A CA 1
ATOM 1327 C C . VAL A 1 162 ? 20.721 -11.892 -16.011 1.00 73.69 162 VAL A C 1
ATOM 1329 O O . VAL A 1 162 ? 21.629 -11.571 -16.774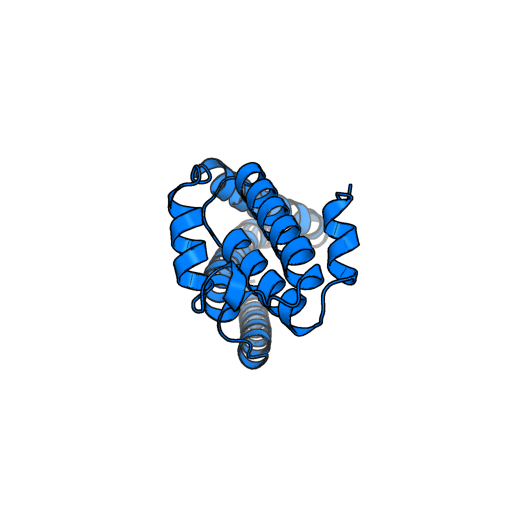 1.00 73.69 162 VAL A O 1
ATOM 1332 N N . TYR A 1 163 ? 20.137 -13.091 -16.061 1.00 74.50 163 TYR A N 1
ATOM 1333 C CA . TYR A 1 163 ? 20.541 -14.128 -17.007 1.00 74.50 163 TYR A CA 1
ATOM 1334 C C . TYR A 1 163 ? 20.283 -13.718 -18.465 1.00 74.50 163 TYR A C 1
ATOM 1336 O O . TYR A 1 163 ? 21.169 -13.848 -19.302 1.00 74.50 163 TYR A O 1
ATOM 1344 N N . PHE A 1 164 ? 19.104 -13.164 -18.768 1.00 74.31 164 PHE A N 1
ATOM 1345 C CA . PHE A 1 164 ? 18.791 -12.657 -20.108 1.00 74.31 164 PHE A CA 1
ATOM 1346 C C . PHE A 1 164 ? 19.664 -11.467 -20.504 1.00 74.31 164 PHE A C 1
ATOM 1348 O O . PHE A 1 164 ? 20.100 -11.399 -21.650 1.00 74.31 164 PHE A O 1
ATOM 1355 N N . LYS A 1 165 ? 19.950 -10.554 -19.568 1.00 67.62 165 LYS A N 1
ATOM 1356 C CA . LYS A 1 165 ? 20.869 -9.437 -19.804 1.00 67.62 165 LYS A CA 1
ATOM 1357 C C . LYS A 1 165 ? 22.250 -9.952 -20.229 1.00 67.62 165 LYS A C 1
ATOM 1359 O O . LYS A 1 165 ? 22.754 -9.519 -21.255 1.00 67.62 165 LYS A O 1
ATOM 1364 N N . ASN A 1 166 ? 22.810 -10.913 -19.497 1.00 68.44 166 ASN A N 1
ATOM 1365 C CA . ASN A 1 166 ? 24.127 -11.485 -19.795 1.00 68.44 166 ASN A CA 1
ATOM 1366 C C . ASN A 1 166 ? 24.159 -12.424 -21.016 1.00 68.44 166 ASN A C 1
ATOM 1368 O O . ASN A 1 166 ? 25.239 -12.823 -21.427 1.00 68.44 166 ASN A O 1
ATOM 1372 N N . ALA A 1 167 ? 23.007 -12.848 -21.542 1.00 67.75 167 ALA A N 1
ATOM 1373 C CA . ALA A 1 167 ? 22.931 -13.714 -22.721 1.00 67.75 167 ALA A CA 1
ATOM 1374 C C . ALA A 1 167 ? 22.752 -12.933 -24.037 1.00 67.75 167 ALA A C 1
ATOM 1376 O O . ALA A 1 167 ? 22.975 -13.491 -25.109 1.00 67.75 167 ALA A O 1
ATOM 1377 N N . ILE A 1 168 ? 22.283 -11.682 -23.960 1.00 59.88 168 ILE A N 1
ATOM 1378 C CA . ILE A 1 168 ? 22.016 -10.804 -25.115 1.00 59.88 168 ILE A CA 1
ATOM 1379 C C . ILE A 1 168 ? 23.182 -9.831 -25.374 1.00 59.88 168 ILE A C 1
ATOM 1381 O O . ILE A 1 168 ? 23.333 -9.364 -26.503 1.00 59.88 168 ILE A O 1
ATOM 1385 N N . ILE A 1 169 ? 23.979 -9.530 -24.344 1.00 52.94 169 ILE A N 1
ATOM 1386 C CA . ILE A 1 169 ? 25.202 -8.708 -24.379 1.00 52.94 169 ILE A CA 1
ATOM 1387 C C . ILE A 1 169 ? 26.405 -9.646 -24.421 1.00 52.94 169 ILE A C 1
ATOM 1389 O O . ILE A 1 169 ? 27.310 -9.403 -25.247 1.00 52.94 169 ILE A O 1
#

Radius of gyration: 21.89 Å; chains: 1; bounding box: 53×33×54 Å

Secondary structure (DSSP, 8-state):
---HHHHHGGGS-HHHHHHHHHHHHHHHHSSB-HHHHHHHHHHHHHHHHHHHHTT--HHHHH-S-HHHHHHHHHHTSPBPPHHHHHHHHHHHHHHHHHHHGGGGGT-SSHHHHHHHHHHHHHHHHHHHHHHHHHHHHHTTS--HHHHHHHHHHHHHHHHHHHHHHHHH-

Sequence (169 aa):
MMNSIQRHKFTLSKNNRDKYNEFCLFVNSSNIDTEAKNKLKDEILDHLIEGEKHGKTFDDLFSENPREYSQQLIDMLPKATFKTKVRFFLSVIFISIIINIPILFFSDSASEFLFTLVSFPLLAGVLSLLCFRIFKVTVFKNSFKYIIAIILVIQLISIVYVYFKNAII

Foldseek 3Di:
DQDPLNVCLVVDDPQQSVLLVLLLLLLVLFQADPVLSVVVSSVLSVQQSVVVVVVDHSCNRQNPDSNVSSVVSRVPGHGHDPVVVVVVLVVLLVVQLVVCVVVVVVDPDPVLSVCCNPVRSVLSSVLVVVCSVLSSVCSPPPDCVSVVVNVVVVVVVVVVVVVVSVVVD